Protein AF-A0A182YT32-F1 (afdb_monomer_lite)

Radius of gyration: 28.05 Å; chains: 1; bounding box: 70×41×52 Å

InterPro domains:
  IPR000618 Insect cuticle protein [PS51155] (1-21)

Secondary structure (DSSP, 8-state):
----EETTEE---STTSPPPPPPPHHHHHHHHHHHHS---------------------

pLDDT: mean 75.63, std 15.45, range [47.59, 97.0]

Structure (mmCIF, N/CA/C/O backbone):
data_AF-A0A182YT32-F1
#
_entry.id   AF-A0A182YT32-F1
#
loop_
_atom_site.group_PDB
_atom_site.id
_atom_site.type_symbol
_atom_site.label_atom_id
_atom_site.label_alt_id
_atom_site.label_comp_id
_atom_site.label_asym_id
_atom_site.label_entity_id
_atom_site.label_seq_id
_atom_site.pdbx_PDB_ins_code
_atom_site.Cartn_x
_atom_site.Cartn_y
_atom_site.Cartn_z
_atom_site.occup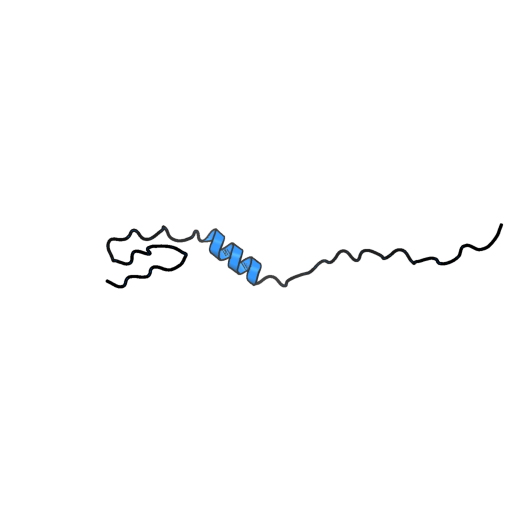ancy
_atom_site.B_iso_or_equiv
_atom_site.auth_seq_id
_atom_site.auth_comp_id
_atom_site.auth_asym_id
_atom_site.auth_atom_id
_atom_site.pdbx_PDB_model_num
ATOM 1 N N . LEU A 1 1 ? -6.989 -2.375 24.451 1.00 53.00 1 LEU A N 1
ATOM 2 C CA . LEU A 1 1 ? -6.694 -1.245 23.545 1.00 53.00 1 LEU A CA 1
ATOM 3 C C . LEU A 1 1 ? -5.267 -0.813 23.817 1.00 53.00 1 LEU A C 1
ATOM 5 O O . LEU A 1 1 ? -4.970 -0.507 24.963 1.00 53.00 1 LEU A O 1
ATOM 9 N N . SER A 1 2 ? -4.393 -0.899 22.815 1.00 59.62 2 SER A N 1
ATOM 10 C CA . SER A 1 2 ? -2.999 -0.462 22.927 1.00 59.62 2 SER A CA 1
ATOM 11 C C . SER A 1 2 ? -2.899 0.953 22.367 1.00 59.62 2 SER A C 1
ATOM 13 O O . SER A 1 2 ? -3.455 1.222 21.306 1.00 59.62 2 SER A O 1
ATOM 15 N N . TYR A 1 3 ? -2.265 1.856 23.106 1.00 59.06 3 TYR A N 1
ATOM 16 C CA . TYR A 1 3 ? -2.092 3.257 22.730 1.00 59.06 3 TYR A CA 1
ATOM 17 C C . TYR A 1 3 ? -0.639 3.466 22.304 1.00 59.06 3 TYR A C 1
ATOM 19 O O . TYR A 1 3 ? 0.265 3.209 23.096 1.00 59.06 3 TYR A O 1
ATOM 27 N N . VAL A 1 4 ? -0.422 3.914 21.066 1.00 67.69 4 VAL A N 1
ATOM 28 C CA . VAL A 1 4 ? 0.891 4.343 20.566 1.00 67.69 4 VAL A CA 1
ATOM 29 C C . VAL A 1 4 ? 0.773 5.822 20.220 1.00 67.69 4 VAL A C 1
ATOM 31 O O . VAL A 1 4 ? -0.008 6.191 19.345 1.00 67.69 4 VAL A O 1
ATOM 34 N N . ALA A 1 5 ? 1.498 6.656 20.962 1.00 68.50 5 ALA A N 1
ATOM 35 C CA . ALA A 1 5 ? 1.696 8.066 20.653 1.00 68.50 5 ALA A CA 1
ATOM 36 C C . ALA A 1 5 ? 3.187 8.284 20.421 1.00 68.50 5 ALA A C 1
ATOM 38 O O . ALA A 1 5 ? 3.947 8.492 21.366 1.00 68.50 5 ALA A O 1
ATOM 39 N N . ASP A 1 6 ? 3.586 8.164 19.162 1.00 77.50 6 ASP A N 1
ATOM 40 C CA . ASP A 1 6 ? 4.906 8.553 18.681 1.00 77.50 6 ASP A CA 1
ATOM 41 C C . ASP A 1 6 ? 4.792 9.827 17.824 1.00 77.50 6 ASP A C 1
ATOM 43 O O . ASP A 1 6 ? 3.754 10.496 17.805 1.00 77.50 6 ASP A O 1
ATOM 47 N N . GLU A 1 7 ? 5.870 10.196 17.136 1.00 83.25 7 GLU A N 1
ATOM 48 C CA . GLU A 1 7 ? 5.942 11.382 16.271 1.00 83.25 7 GLU A CA 1
ATOM 49 C C . GLU A 1 7 ? 4.894 11.384 15.138 1.00 83.25 7 GLU A C 1
ATOM 51 O O . GLU A 1 7 ? 4.574 12.440 14.597 1.00 83.25 7 GLU A O 1
ATOM 56 N N . ASN A 1 8 ? 4.304 10.229 14.814 1.00 76.00 8 ASN A N 1
ATOM 57 C CA . ASN A 1 8 ? 3.231 10.071 13.831 1.00 76.00 8 ASN A CA 1
ATOM 58 C C . ASN A 1 8 ? 1.820 10.223 14.434 1.00 76.00 8 ASN A C 1
ATOM 60 O O . ASN A 1 8 ? 0.826 10.000 13.739 1.00 76.00 8 ASN A O 1
ATOM 64 N N . GLY A 1 9 ? 1.703 10.601 15.710 1.00 79.06 9 GLY A N 1
ATOM 65 C CA . GLY A 1 9 ? 0.429 10.858 16.376 1.00 79.06 9 GLY A CA 1
ATOM 66 C C . GLY A 1 9 ? -0.337 9.594 16.778 1.00 79.06 9 GLY A C 1
ATOM 67 O O . GLY A 1 9 ? 0.231 8.528 16.998 1.00 79.06 9 GLY A O 1
ATOM 68 N N . PHE A 1 10 ? -1.654 9.729 16.943 1.00 80.12 10 PHE A N 1
ATOM 69 C CA . PHE A 1 10 ? -2.519 8.653 17.427 1.00 80.12 10 PHE A CA 1
ATOM 70 C C . PHE A 1 10 ? -2.881 7.669 16.307 1.00 80.12 10 PHE A C 1
ATOM 72 O O . PHE A 1 10 ? -3.609 8.018 15.378 1.00 80.12 10 PHE A O 1
ATOM 79 N N . GLN A 1 11 ? -2.425 6.422 16.434 1.00 78.75 11 GLN A N 1
ATOM 80 C CA . GLN A 1 11 ? -2.742 5.336 15.504 1.00 78.75 11 GLN A CA 1
ATOM 81 C C . GLN A 1 11 ? -3.833 4.428 16.092 1.00 78.75 11 GLN A C 1
ATOM 83 O O . GLN A 1 11 ? -3.586 3.652 17.018 1.00 78.75 11 GLN A O 1
ATOM 88 N N . VAL A 1 12 ? -5.059 4.515 15.565 1.00 79.12 12 VAL A N 1
ATOM 89 C CA . VAL A 1 12 ? -6.177 3.654 15.991 1.00 79.12 12 VAL A CA 1
ATOM 90 C C . VAL A 1 12 ? -6.046 2.243 15.423 1.00 79.12 12 VAL A C 1
ATOM 92 O O . VAL A 1 12 ? -5.852 2.054 14.225 1.00 79.12 12 VAL A O 1
ATOM 95 N N . GLN A 1 13 ? -6.232 1.235 16.274 1.00 80.19 13 GLN A N 1
ATOM 96 C CA . GLN A 1 13 ? -6.331 -0.170 15.873 1.00 80.19 13 GLN A CA 1
ATOM 97 C C . GLN A 1 13 ? -7.644 -0.761 16.399 1.00 80.19 13 GLN A C 1
ATOM 99 O O . GLN A 1 13 ? -7.960 -0.624 17.581 1.00 80.19 13 GLN A O 1
ATOM 104 N N . GLY A 1 14 ? -8.407 -1.440 15.540 1.00 81.69 14 GLY A N 1
ATOM 105 C CA . GLY A 1 14 ? -9.642 -2.125 15.929 1.00 81.69 14 GLY A CA 1
ATOM 106 C C . GLY A 1 14 ? -10.478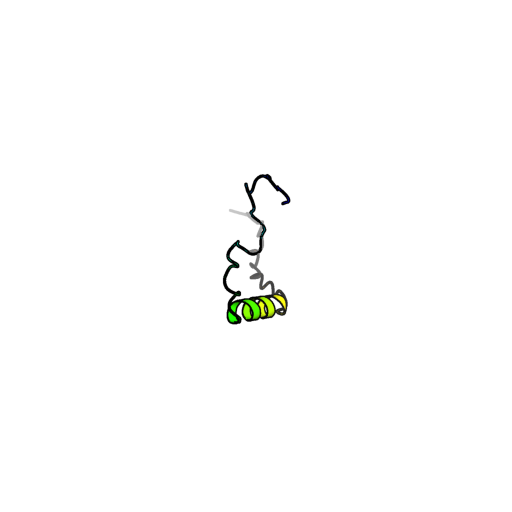 -2.558 14.727 1.00 81.69 14 GLY A C 1
ATOM 107 O O . GLY A 1 14 ? -10.353 -1.995 13.646 1.00 81.69 14 GLY A O 1
ATOM 108 N N . SER A 1 15 ? -11.367 -3.537 14.917 1.00 82.69 15 SER A N 1
ATOM 109 C CA . SER A 1 15 ? -12.228 -4.087 13.849 1.00 82.69 15 SER A CA 1
ATOM 110 C C . SER A 1 15 ? -13.204 -3.075 13.232 1.00 82.69 15 SER A C 1
ATOM 112 O O . SER A 1 15 ? -13.832 -3.360 12.221 1.00 82.69 15 SER A O 1
ATOM 114 N N . HIS A 1 16 ? -13.362 -1.917 13.869 1.00 83.56 16 HIS A N 1
ATOM 115 C CA . HIS A 1 16 ? -14.215 -0.799 13.462 1.00 83.56 16 HIS A CA 1
ATOM 116 C C . HIS A 1 16 ? -13.437 0.311 12.733 1.00 83.56 16 HIS A C 1
ATOM 118 O O . HIS A 1 16 ? -14.040 1.280 12.281 1.00 83.56 16 HIS A O 1
ATOM 1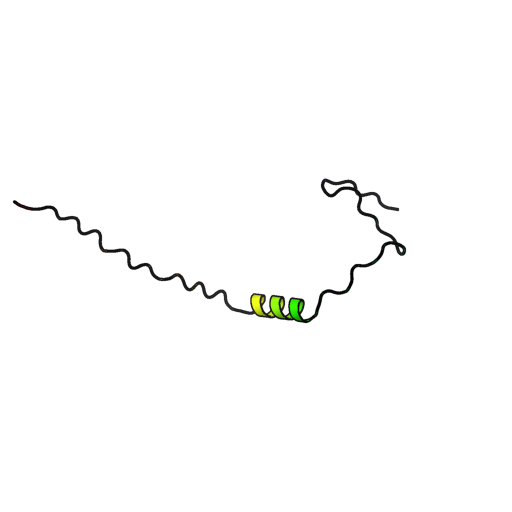24 N N . VAL A 1 17 ? -12.113 0.190 12.610 1.00 86.56 17 VAL A N 1
ATOM 125 C CA . VAL A 1 17 ? -11.294 1.092 11.794 1.00 86.56 17 VAL A CA 1
ATOM 126 C C . VAL A 1 17 ? -11.409 0.649 10.330 1.00 86.56 17 VAL A C 1
ATOM 128 O O . VAL A 1 17 ? -11.234 -0.540 10.053 1.00 86.56 17 VAL A O 1
ATOM 131 N N . PRO A 1 18 ? -11.703 1.554 9.379 1.00 86.50 18 PRO A N 1
ATOM 132 C CA . PRO A 1 18 ? -11.779 1.184 7.973 1.00 86.50 18 PRO A CA 1
ATOM 133 C C . PRO A 1 18 ? -10.410 0.719 7.472 1.00 86.50 18 PRO A C 1
ATOM 135 O O . PRO A 1 18 ? -9.398 1.392 7.668 1.00 86.50 18 PRO A O 1
ATOM 138 N N . THR A 1 19 ? -10.378 -0.425 6.794 1.00 85.69 19 THR A N 1
ATOM 139 C CA . THR A 1 19 ? -9.182 -0.859 6.072 1.00 85.69 19 THR A CA 1
ATOM 140 C C . THR A 1 19 ? -9.073 -0.070 4.767 1.00 85.69 19 THR A C 1
ATOM 142 O O . THR A 1 19 ? -10.082 0.049 4.062 1.00 85.69 19 THR A O 1
ATOM 145 N N . PRO A 1 20 ? -7.888 0.449 4.402 1.00 85.25 20 PRO A N 1
ATOM 146 C CA . PRO A 1 20 ? -7.693 1.040 3.085 1.00 85.25 20 PRO A CA 1
ATOM 147 C C . PRO A 1 20 ? -7.984 0.002 1.988 1.00 85.25 20 PRO A C 1
ATOM 149 O O . PRO A 1 20 ? -7.861 -1.205 2.231 1.00 85.25 20 PRO A O 1
ATOM 152 N N . PRO A 1 21 ? -8.382 0.440 0.781 1.00 89.00 21 PRO A N 1
ATOM 153 C CA . PRO A 1 21 ? -8.580 -0.477 -0.332 1.00 89.00 21 PRO A CA 1
ATOM 154 C C . PRO A 1 21 ? -7.277 -1.230 -0.651 1.00 89.00 21 PRO A C 1
ATOM 156 O O . PRO A 1 21 ? -6.184 -0.713 -0.396 1.00 89.00 21 PRO A O 1
ATOM 159 N N . PRO A 1 22 ? -7.368 -2.441 -1.228 1.00 93.31 22 PRO A N 1
ATOM 160 C CA . PRO A 1 22 ? -6.185 -3.173 -1.653 1.00 93.31 22 PRO A CA 1
ATOM 161 C C . PRO A 1 22 ? -5.406 -2.379 -2.710 1.00 93.31 22 PRO A C 1
ATOM 163 O O . PRO A 1 22 ? -5.992 -1.711 -3.565 1.00 93.31 22 PRO A O 1
ATOM 166 N N . VAL A 1 23 ? -4.076 -2.475 -2.665 1.00 93.81 23 VAL A N 1
ATOM 167 C CA . VAL A 1 23 ? -3.195 -1.851 -3.662 1.00 93.81 23 VAL A CA 1
ATOM 168 C C . VAL A 1 23 ? -3.484 -2.452 -5.050 1.00 93.81 23 VAL A C 1
ATOM 170 O O . VAL A 1 23 ? -3.577 -3.678 -5.164 1.00 93.81 23 VAL A O 1
ATOM 173 N N . PRO A 1 24 ? -3.610 -1.636 -6.116 1.00 96.38 24 PRO A N 1
ATOM 174 C CA . PRO A 1 24 ? -3.793 -2.130 -7.479 1.00 96.38 24 PRO A CA 1
ATOM 175 C C . PRO A 1 24 ? -2.702 -3.114 -7.920 1.00 96.38 24 PRO A C 1
ATOM 177 O O . PRO A 1 24 ? -1.512 -2.868 -7.714 1.00 96.38 24 PRO A O 1
ATOM 180 N N . LYS A 1 25 ? -3.104 -4.194 -8.603 1.00 96.06 25 LYS A N 1
ATOM 181 C CA . LYS A 1 25 ? -2.190 -5.241 -9.089 1.00 96.06 25 LYS A CA 1
ATOM 182 C C . LYS A 1 25 ? -1.078 -4.696 -9.993 1.00 96.06 25 LYS A C 1
ATOM 184 O O . LYS A 1 25 ? 0.070 -5.090 -9.832 1.00 96.06 25 LYS A O 1
ATOM 189 N N . GLU A 1 26 ? -1.404 -3.754 -10.873 1.00 96.44 26 GLU A N 1
ATOM 190 C CA . GLU A 1 26 ? -0.438 -3.141 -11.795 1.00 96.44 26 GLU A CA 1
ATOM 191 C C . GLU A 1 26 ? 0.743 -2.494 -11.066 1.00 96.44 26 GLU A C 1
ATOM 193 O O . GLU A 1 26 ? 1.877 -2.569 -11.529 1.00 96.44 26 GLU A O 1
ATOM 198 N N . LEU A 1 27 ? 0.493 -1.888 -9.898 1.00 96.44 27 LEU A N 1
ATOM 199 C CA . LEU A 1 27 ? 1.556 -1.291 -9.093 1.00 96.44 27 LEU A CA 1
ATOM 200 C C . LEU A 1 27 ? 2.465 -2.375 -8.522 1.00 96.44 27 LEU A C 1
ATOM 202 O O . LEU A 1 27 ? 3.680 -2.280 -8.651 1.00 96.44 27 LEU A O 1
ATOM 206 N N . VAL A 1 28 ? 1.886 -3.426 -7.939 1.00 97.00 28 VAL A N 1
ATOM 207 C CA . VAL A 1 28 ? 2.650 -4.564 -7.407 1.00 97.00 28 VAL A CA 1
ATOM 208 C C . VAL A 1 28 ? 3.524 -5.189 -8.498 1.00 97.00 28 VAL A C 1
ATOM 210 O O . VAL A 1 28 ? 4.715 -5.412 -8.282 1.00 97.00 28 VAL A O 1
ATOM 213 N N . ASP A 1 29 ? 2.959 -5.400 -9.686 1.00 96.12 29 ASP A N 1
ATOM 214 C CA . ASP A 1 29 ? 3.665 -5.974 -10.831 1.00 96.12 29 ASP A CA 1
ATOM 215 C C . ASP A 1 29 ? 4.780 -5.043 -11.339 1.00 96.12 29 ASP A C 1
ATOM 217 O O . ASP A 1 29 ? 5.887 -5.503 -11.630 1.00 96.12 29 ASP A O 1
ATOM 221 N N . ALA A 1 30 ? 4.535 -3.729 -11.397 1.00 95.81 30 ALA A N 1
ATOM 222 C CA . ALA A 1 30 ? 5.543 -2.741 -11.777 1.00 95.81 30 ALA A CA 1
ATOM 223 C C . ALA A 1 30 ? 6.725 -2.713 -10.794 1.00 95.81 30 ALA A C 1
ATOM 225 O O . ALA A 1 30 ? 7.878 -2.716 -11.228 1.00 95.81 30 ALA A O 1
ATOM 226 N N . TYR A 1 31 ? 6.457 -2.750 -9.485 1.00 95.25 31 TYR A N 1
ATOM 227 C CA . TYR A 1 31 ? 7.499 -2.829 -8.456 1.00 95.25 31 TYR A CA 1
ATOM 228 C C . TYR A 1 31 ? 8.299 -4.130 -8.552 1.00 95.25 31 TYR A C 1
ATOM 230 O O . TYR A 1 31 ? 9.529 -4.097 -8.506 1.00 95.25 31 TYR A O 1
ATOM 238 N N . ALA A 1 32 ? 7.629 -5.270 -8.740 1.00 95.38 32 ALA A N 1
ATOM 239 C CA . ALA A 1 32 ? 8.295 -6.558 -8.916 1.00 95.38 32 ALA A CA 1
ATOM 240 C C . ALA A 1 32 ? 9.191 -6.571 -10.165 1.00 95.38 32 ALA A C 1
ATOM 242 O O . ALA A 1 32 ? 10.320 -7.067 -10.124 1.00 95.38 32 ALA A O 1
ATOM 243 N N . LYS A 1 33 ? 8.716 -5.981 -11.269 1.00 94.56 33 LYS A N 1
ATOM 244 C CA . LYS A 1 33 ? 9.487 -5.839 -12.505 1.00 94.56 33 LYS A CA 1
ATOM 245 C C . LYS A 1 33 ? 10.716 -4.960 -12.299 1.00 94.56 33 LYS A C 1
ATOM 247 O O . LYS A 1 33 ? 11.805 -5.387 -12.664 1.00 94.56 33 LYS A O 1
ATOM 252 N N . ALA A 1 34 ? 10.559 -3.783 -11.694 1.00 91.00 34 ALA A N 1
ATOM 253 C CA . ALA A 1 34 ? 11.673 -2.880 -11.415 1.00 91.00 34 ALA A CA 1
ATOM 254 C C . ALA A 1 34 ? 12.731 -3.538 -10.512 1.00 91.00 34 ALA A C 1
ATOM 256 O O . ALA A 1 34 ? 13.921 -3.425 -10.780 1.00 91.00 34 ALA A O 1
ATOM 257 N N . ALA A 1 35 ? 12.304 -4.289 -9.491 1.00 91.12 35 ALA A N 1
ATOM 258 C CA . ALA A 1 35 ? 13.204 -5.004 -8.586 1.00 91.12 35 ALA A CA 1
ATOM 259 C C . ALA A 1 35 ? 13.943 -6.183 -9.248 1.00 91.12 35 ALA A C 1
ATOM 261 O O . ALA A 1 35 ? 15.032 -6.547 -8.814 1.00 91.12 35 ALA A O 1
ATOM 262 N N . SER A 1 36 ? 13.357 -6.788 -10.285 1.00 89.50 36 SER A N 1
ATOM 263 C CA . SER A 1 36 ? 13.956 -7.915 -11.015 1.00 89.50 36 SER A CA 1
ATOM 264 C C . SER A 1 36 ? 14.919 -7.471 -12.119 1.00 89.50 36 SER A C 1
ATOM 266 O O . SER A 1 36 ? 15.647 -8.297 -12.670 1.00 89.50 36 SER A O 1
ATOM 268 N N . GLN A 1 37 ? 14.900 -6.190 -12.491 1.00 84.31 37 GLN A N 1
ATOM 269 C CA . GLN A 1 37 ? 15.787 -5.663 -13.516 1.00 84.31 37 GLN A CA 1
ATOM 270 C C . GLN A 1 37 ? 17.192 -5.450 -12.9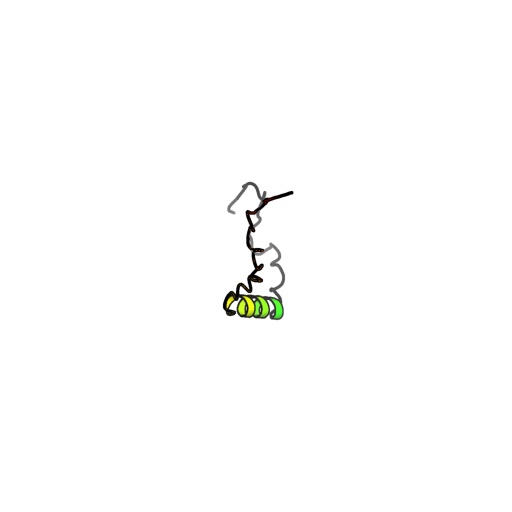38 1.00 84.31 37 GLN A C 1
ATOM 272 O O . GLN A 1 37 ? 17.327 -4.843 -11.872 1.00 84.31 37 GLN A O 1
ATOM 277 N N . PRO A 1 38 ? 18.255 -5.910 -13.628 1.00 82.19 38 PRO A N 1
ATOM 278 C CA . PRO A 1 38 ? 19.607 -5.529 -13.257 1.00 82.19 38 PRO A CA 1
ATOM 279 C C . PRO A 1 38 ? 19.703 -4.003 -13.297 1.00 82.19 38 PRO A C 1
ATOM 281 O O . PRO A 1 38 ? 19.191 -3.362 -14.217 1.00 82.19 38 PRO A O 1
ATOM 284 N N . GLN A 1 39 ? 20.330 -3.420 -12.278 1.00 70.12 39 GLN A N 1
ATOM 285 C CA . GLN A 1 39 ? 20.652 -1.999 -12.268 1.00 70.12 39 GLN A CA 1
ATOM 286 C C . GLN A 1 39 ? 21.730 -1.758 -13.331 1.00 70.12 39 GLN A C 1
ATOM 288 O O . GLN A 1 39 ? 22.922 -1.799 -13.038 1.00 70.12 39 GLN A O 1
ATOM 293 N N . SER A 1 40 ? 21.316 -1.563 -14.581 1.00 65.06 40 SER A N 1
ATOM 294 C CA . SER A 1 40 ? 22.187 -1.014 -15.612 1.00 65.06 40 SER A CA 1
ATOM 295 C C . SER A 1 40 ? 22.392 0.457 -15.281 1.00 65.06 40 SER A C 1
ATOM 297 O O . SER A 1 40 ? 21.531 1.295 -15.540 1.00 65.06 40 SER A O 1
ATOM 299 N N . HIS A 1 41 ? 23.508 0.756 -14.623 1.00 60.22 41 HIS A N 1
ATOM 300 C CA . HIS A 1 41 ? 24.007 2.117 -14.530 1.00 60.22 41 HIS A CA 1
ATOM 301 C C . HIS A 1 41 ? 24.654 2.427 -15.881 1.00 60.22 41 HIS A C 1
ATOM 303 O O . HIS A 1 41 ? 25.836 2.162 -16.084 1.00 60.22 41 HIS A O 1
ATOM 309 N N . ASP A 1 42 ? 23.863 2.911 -16.837 1.00 65.56 42 ASP A N 1
ATOM 310 C CA . ASP A 1 42 ? 24.410 3.557 -18.027 1.00 65.56 42 ASP A CA 1
ATOM 311 C C . ASP A 1 42 ? 24.954 4.919 -17.576 1.00 65.56 42 ASP A C 1
ATOM 313 O O . ASP A 1 42 ? 24.292 5.949 -17.702 1.00 65.56 42 ASP A O 1
ATOM 317 N N . GLU A 1 43 ? 26.138 4.914 -16.954 1.00 63.50 43 GLU A N 1
ATOM 318 C CA . GLU A 1 43 ? 26.910 6.140 -16.797 1.00 63.50 43 GLU A CA 1
ATOM 319 C C . GLU A 1 43 ? 27.294 6.565 -18.218 1.00 63.50 43 GLU A C 1
ATOM 321 O O . GLU A 1 43 ? 27.986 5.808 -18.907 1.00 63.50 43 GLU A O 1
ATOM 326 N N . PRO A 1 44 ? 26.827 7.718 -18.730 1.00 65.19 44 PRO A N 1
ATOM 327 C CA . PRO A 1 44 ? 27.430 8.251 -19.933 1.00 65.19 44 PRO A CA 1
ATOM 328 C C . PRO A 1 44 ? 28.900 8.478 -19.589 1.00 65.19 44 PRO A C 1
ATOM 330 O O . PRO A 1 44 ? 29.207 9.304 -18.730 1.00 65.19 44 PRO A O 1
ATOM 333 N N . GLU A 1 45 ? 29.796 7.718 -20.221 1.00 59.97 45 GLU A N 1
ATOM 334 C CA . GLU A 1 45 ? 31.233 7.948 -20.142 1.00 59.97 45 GLU A CA 1
A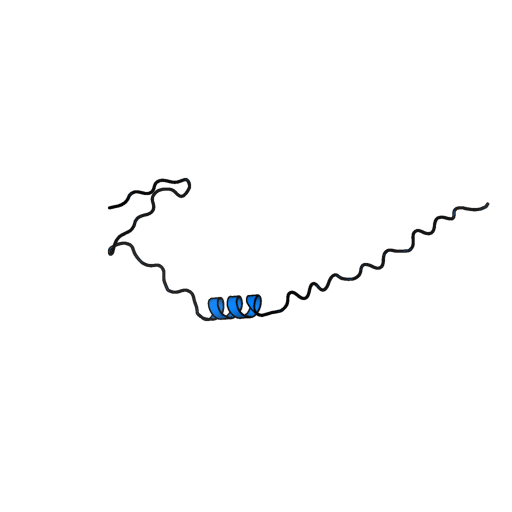TOM 335 C C . GLU A 1 45 ? 31.489 9.354 -20.689 1.00 59.97 45 GLU A C 1
ATOM 337 O O . GLU A 1 45 ? 31.612 9.582 -21.895 1.00 59.97 45 GLU A O 1
ATOM 342 N N . TYR A 1 46 ? 31.472 10.341 -19.793 1.00 58.62 46 TYR A N 1
ATOM 343 C CA . TYR A 1 46 ? 31.902 11.685 -20.103 1.00 58.62 46 TYR A CA 1
ATOM 344 C C . TYR A 1 46 ? 33.383 11.568 -20.417 1.00 58.62 46 TYR A C 1
ATOM 346 O O . TYR A 1 46 ? 34.213 11.481 -19.513 1.00 58.62 46 TYR A O 1
ATOM 354 N N . ALA A 1 47 ? 33.710 11.542 -21.708 1.00 66.69 47 ALA A N 1
ATOM 355 C CA . ALA A 1 47 ? 35.077 11.647 -22.173 1.00 66.69 47 ALA A CA 1
ATOM 356 C C . ALA A 1 47 ? 35.695 12.893 -21.526 1.00 66.69 47 ALA A C 1
ATOM 358 O O . ALA A 1 47 ? 35.371 14.023 -21.897 1.00 66.69 47 ALA A O 1
ATOM 359 N N . GLN A 1 48 ? 36.548 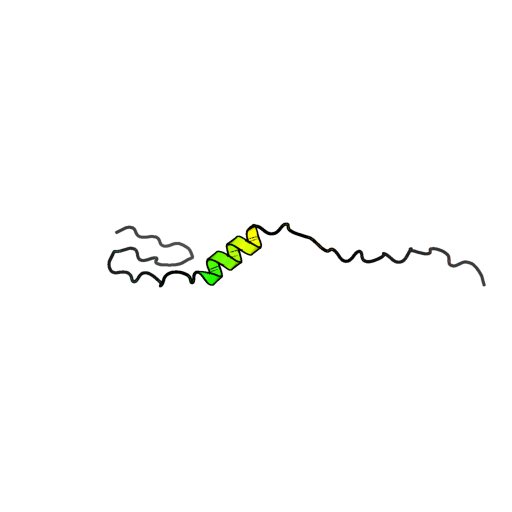12.692 -20.520 1.00 59.47 48 GLN A N 1
ATOM 360 C CA . GLN A 1 48 ? 37.330 13.768 -19.932 1.00 59.47 48 GLN A CA 1
ATOM 361 C C . GLN A 1 48 ? 38.198 14.335 -21.062 1.00 59.47 48 GLN A C 1
ATOM 363 O O . GLN A 1 48 ? 39.034 13.597 -21.595 1.00 59.47 48 GLN A O 1
ATOM 368 N N . PRO A 1 49 ? 38.029 15.604 -21.480 1.00 57.44 49 PRO A N 1
ATOM 369 C CA . PRO A 1 49 ? 38.955 16.182 -22.435 1.00 57.44 49 PRO A CA 1
ATOM 370 C C . PRO A 1 49 ? 40.343 16.156 -21.796 1.00 57.44 49 PRO A C 1
ATOM 372 O O . PRO A 1 49 ? 40.530 16.617 -20.666 1.00 57.44 49 PRO A O 1
ATOM 375 N N . ALA A 1 50 ? 41.300 15.557 -22.506 1.00 61.03 50 ALA A N 1
ATOM 376 C CA . ALA A 1 50 ? 42.685 15.478 -22.079 1.00 61.03 50 ALA A CA 1
ATOM 377 C C . ALA A 1 50 ? 43.170 16.876 -21.672 1.00 61.03 50 ALA A C 1
ATOM 379 O O . ALA A 1 50 ? 43.134 17.819 -22.464 1.00 61.03 50 ALA A O 1
ATOM 380 N N . GLN A 1 51 ? 43.596 17.001 -20.417 1.00 57.25 51 GLN A N 1
ATOM 381 C CA . GLN A 1 51 ? 44.217 18.201 -19.872 1.00 57.25 51 GLN A CA 1
ATOM 382 C C . GLN A 1 51 ? 45.559 18.403 -20.589 1.00 57.25 51 GLN A C 1
ATOM 384 O O . GLN A 1 51 ? 46.598 17.894 -20.174 1.00 57.25 51 GLN A O 1
ATOM 389 N N . GLY A 1 52 ? 45.521 19.098 -21.724 1.00 53.06 52 GLY A N 1
ATOM 390 C CA . GLY A 1 52 ? 46.699 19.536 -22.454 1.00 53.06 52 GLY A CA 1
ATOM 391 C C . GLY A 1 52 ? 47.368 20.687 -21.714 1.00 53.06 52 GLY A C 1
ATOM 392 O O . GLY A 1 52 ? 47.126 21.851 -22.016 1.00 53.06 52 GLY A O 1
ATOM 393 N N . HIS A 1 53 ? 48.214 20.365 -20.736 1.00 56.06 53 HIS A N 1
ATOM 394 C CA . HIS A 1 53 ? 49.233 21.287 -20.248 1.00 56.06 53 HIS A CA 1
ATOM 395 C C . HIS A 1 53 ? 50.219 21.583 -21.386 1.00 56.06 53 HIS A C 1
ATOM 397 O O . HIS A 1 53 ? 50.910 20.678 -21.853 1.00 56.06 53 HIS A O 1
ATOM 403 N N . GLY A 1 54 ? 50.307 22.838 -21.832 1.00 49.41 54 GLY A N 1
ATOM 404 C CA . GLY A 1 54 ? 51.269 23.204 -22.870 1.00 49.41 54 GLY A CA 1
ATOM 405 C C . GLY A 1 54 ? 51.137 24.625 -23.402 1.00 49.41 54 GLY A C 1
ATOM 406 O O . GLY A 1 54 ? 51.037 24.809 -24.609 1.00 49.41 54 GLY A O 1
ATOM 407 N N . TYR A 1 55 ? 51.152 25.643 -22.541 1.00 53.09 55 TYR A N 1
ATOM 408 C CA . TYR A 1 55 ? 51.483 26.997 -22.996 1.00 53.09 55 TYR A CA 1
ATOM 409 C C . TYR A 1 55 ? 52.999 27.071 -23.208 1.00 53.09 55 TYR A C 1
ATOM 411 O O . TYR A 1 55 ? 53.767 27.221 -22.258 1.00 53.09 55 TYR A O 1
ATOM 419 N N . SER A 1 56 ? 53.426 26.942 -24.464 1.00 56.72 56 SER A N 1
ATOM 420 C CA . SER A 1 56 ? 54.770 27.307 -24.896 1.00 56.72 56 SER A CA 1
ATOM 421 C C . SER A 1 56 ? 54.703 28.166 -26.157 1.00 56.72 56 SER A C 1
ATOM 423 O O . SER A 1 56 ? 54.099 27.768 -27.150 1.00 56.72 56 SER A O 1
ATOM 425 N N . ALA A 1 57 ? 55.380 29.310 -26.048 1.00 47.59 57 ALA A N 1
ATOM 426 C CA . ALA A 1 57 ? 55.924 30.177 -27.090 1.00 47.59 57 ALA A CA 1
ATOM 427 C C . ALA A 1 57 ? 54.952 30.980 -27.974 1.00 47.59 57 ALA A C 1
ATOM 429 O O . ALA A 1 57 ? 54.429 30.468 -28.958 1.00 47.59 57 ALA A O 1
ATOM 430 N N . TYR A 1 58 ? 54.855 32.283 -27.673 1.00 53.03 58 TYR A N 1
ATOM 431 C CA . TYR A 1 58 ? 55.377 33.354 -28.538 1.00 53.03 58 TYR A CA 1
ATOM 432 C C . TYR A 1 58 ? 56.075 34.403 -27.671 1.00 53.03 58 TYR A C 1
ATOM 434 O O . TYR A 1 58 ? 55.539 34.690 -26.576 1.00 53.03 58 TYR A O 1
#

Organism: Anopheles stephensi (NCBI:txid30069)

Sequence (58 aa):
LSYVADENGFQVQGSHVPTPPPVPKELVDAYAKAASQPQSHDEPEYAQPAQGHGYSAY

Foldseek 3Di:
DDFDQDPVGTDDDDPPDDDDDDDDPVVVVVVVVVVPDPPPPPPPPPPDPPPPDDPDDD